Protein AF-A0AAW3K4D6-F1 (afdb_monomer_lite)

pLDDT: mean 77.06, std 18.1, range [35.03, 98.69]

Sequence (176 aa):
MNKVYKLVWNTAIGSWVVVSEIVKGNKKSKINKIVKGSMFLLFIVNSNAILAQDINESLNVNGSLTATGDVVANGVSLTIVNTDLNQTKNDLNTLDDQVNNTSTGLVTKVSQVDFDSLNNQVNDSSTGLATKVSQSDFNSLNSQVNDVNTGLTSKASATDLNSLKNQTWNIQSNGG

Foldseek 3Di:
DDWDWDWDQDPVVRDIDIDTDPPPDPDDDDDDDDPPPPPPDPDPPDDPPPDDDDDPDDDDDPDDDDDPDWDADPNDTPVVVVVVVVVVVVVVVVVCCQQPVPPRHPCVVPPPVVVVVVCCCDPVPCRHPCNVDDPVNVVVVVCQQPVPCRHPCNVVDPVVVVVVVVVVVVCVVPVD

Radius of gyration: 62.01 Å; chains: 1; bounding box: 95×52×178 Å

Structure (mmCIF, N/CA/C/O backbone):
data_AF-A0AAW3K4D6-F1
#
_entry.id   AF-A0AAW3K4D6-F1
#
loop_
_atom_site.group_PDB
_atom_site.id
_atom_site.type_symbol
_atom_site.label_atom_id
_atom_site.label_alt_id
_atom_site.label_comp_id
_atom_site.label_asym_id
_atom_site.label_entity_id
_atom_site.label_seq_id
_atom_site.pdbx_PDB_ins_code
_atom_site.Cartn_x
_atom_site.Cartn_y
_atom_site.Cartn_z
_atom_site.occupancy
_atom_site.B_iso_or_equiv
_atom_site.auth_seq_id
_atom_site.auth_comp_id
_atom_site.auth_asym_id
_atom_site.auth_atom_id
_atom_site.pdbx_PDB_model_num
ATOM 1 N N . MET A 1 1 ? 62.554 -10.230 -81.269 1.00 50.94 1 MET A N 1
ATOM 2 C CA . MET A 1 1 ? 61.573 -9.258 -81.808 1.00 50.94 1 MET A CA 1
ATOM 3 C C . MET A 1 1 ? 60.879 -8.603 -80.629 1.00 50.94 1 MET A C 1
ATOM 5 O O . MET A 1 1 ? 60.285 -9.330 -79.842 1.00 50.94 1 MET A O 1
ATOM 9 N N . ASN A 1 2 ? 60.967 -7.280 -80.482 1.00 49.59 2 ASN A N 1
ATOM 10 C CA . ASN A 1 2 ? 60.187 -6.566 -79.467 1.00 49.59 2 ASN A CA 1
ATOM 11 C C . ASN A 1 2 ? 58.727 -6.492 -79.920 1.00 49.59 2 ASN A C 1
ATOM 13 O O . ASN A 1 2 ? 58.452 -6.132 -81.065 1.00 49.59 2 ASN A O 1
ATOM 17 N N . LYS A 1 3 ? 57.798 -6.864 -79.036 1.00 63.03 3 LYS A N 1
ATOM 18 C CA . LYS A 1 3 ? 56.364 -6.683 -79.273 1.00 63.03 3 LYS A CA 1
ATOM 19 C C . LYS A 1 3 ? 56.014 -5.238 -78.924 1.00 63.03 3 LYS A C 1
ATOM 21 O O . LYS A 1 3 ? 56.293 -4.805 -77.811 1.00 63.03 3 LYS A O 1
ATOM 26 N N . VAL A 1 4 ? 55.435 -4.510 -79.874 1.00 67.88 4 VAL A N 1
ATOM 27 C CA . VAL A 1 4 ? 54.946 -3.142 -79.664 1.00 67.88 4 VAL A CA 1
ATOM 28 C C . VAL A 1 4 ? 53.434 -3.205 -79.453 1.00 67.88 4 VAL A C 1
ATOM 30 O O . VAL A 1 4 ? 52.717 -3.830 -80.239 1.00 67.88 4 VAL A O 1
ATOM 33 N N . TYR A 1 5 ? 52.958 -2.573 -78.384 1.00 77.06 5 TYR A N 1
ATOM 34 C CA . TYR A 1 5 ? 51.540 -2.480 -78.037 1.00 77.06 5 TYR A CA 1
ATOM 35 C C . TYR A 1 5 ? 51.120 -1.013 -77.976 1.00 77.06 5 TYR A C 1
ATOM 37 O O . TYR A 1 5 ? 51.918 -0.163 -77.582 1.00 77.06 5 TYR A O 1
ATOM 45 N N . LYS A 1 6 ? 49.865 -0.725 -78.332 1.00 77.25 6 LYS A N 1
ATOM 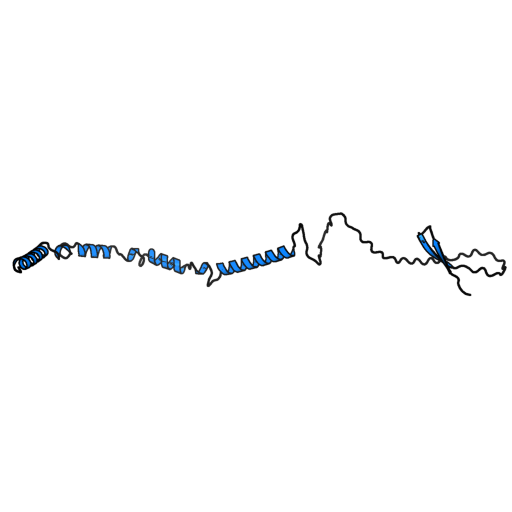46 C CA . LYS A 1 6 ? 49.255 0.604 -78.187 1.00 77.25 6 LYS A CA 1
ATOM 47 C C . LYS A 1 6 ? 47.909 0.528 -77.471 1.00 77.25 6 LYS A C 1
ATOM 49 O O . LYS A 1 6 ? 47.180 -0.450 -77.641 1.00 77.25 6 LYS A O 1
ATOM 54 N N . LEU A 1 7 ? 47.586 1.568 -76.702 1.00 78.31 7 LEU A N 1
ATOM 55 C CA . LEU A 1 7 ? 46.253 1.797 -76.138 1.00 78.31 7 LEU A CA 1
ATOM 56 C C . LEU A 1 7 ? 45.413 2.600 -77.134 1.00 78.31 7 LEU A C 1
ATOM 58 O O . LEU A 1 7 ? 45.862 3.628 -77.636 1.00 78.31 7 LEU A O 1
ATOM 62 N N . VAL A 1 8 ? 44.191 2.149 -77.401 1.00 80.94 8 VAL A N 1
ATOM 63 C CA . VAL A 1 8 ? 43.228 2.841 -78.266 1.00 80.94 8 VAL A CA 1
ATOM 64 C C . VAL A 1 8 ? 41.906 2.980 -77.517 1.00 80.94 8 VAL A C 1
ATOM 66 O O . VAL A 1 8 ? 41.421 2.007 -76.943 1.00 80.94 8 VAL A O 1
ATOM 69 N N . TRP A 1 9 ? 41.317 4.176 -77.519 1.00 83.19 9 TRP A N 1
ATOM 70 C CA . TRP A 1 9 ? 39.961 4.391 -77.011 1.00 83.19 9 TRP A CA 1
ATOM 71 C C . TRP A 1 9 ? 38.941 3.829 -78.005 1.00 83.19 9 TRP A C 1
ATOM 73 O O . TRP A 1 9 ? 38.939 4.227 -79.172 1.00 83.19 9 TRP A O 1
ATOM 83 N N . ASN A 1 10 ? 38.080 2.910 -77.564 1.00 75.94 10 ASN A N 1
ATOM 84 C CA . ASN A 1 10 ? 36.997 2.376 -78.383 1.00 75.94 10 ASN A CA 1
ATOM 85 C C . ASN A 1 10 ? 35.670 3.035 -77.989 1.00 75.94 10 ASN A C 1
ATOM 87 O O . ASN A 1 10 ? 35.113 2.756 -76.928 1.00 75.94 10 ASN A O 1
ATOM 91 N N . THR A 1 11 ? 35.150 3.879 -78.878 1.00 73.50 11 THR A N 1
ATOM 92 C CA . THR A 1 11 ? 33.899 4.621 -78.678 1.00 73.50 11 THR A CA 1
ATOM 93 C C . THR A 1 11 ? 32.653 3.738 -78.648 1.00 73.50 11 THR A C 1
ATOM 95 O O . THR A 1 11 ? 31.684 4.119 -78.004 1.00 73.50 11 THR A O 1
ATOM 98 N N . ALA A 1 12 ? 32.663 2.558 -79.277 1.00 63.22 12 ALA A N 1
ATOM 99 C CA . ALA A 1 12 ? 31.505 1.660 -79.304 1.00 63.22 12 ALA A CA 1
ATOM 100 C C . ALA A 1 12 ? 31.265 0.945 -77.962 1.00 63.22 12 ALA A C 1
ATOM 102 O O . ALA A 1 12 ? 30.136 0.577 -77.660 1.00 63.22 12 ALA A O 1
ATOM 103 N N . ILE A 1 13 ? 32.320 0.756 -77.162 1.00 73.06 13 ILE A N 1
ATOM 104 C CA . ILE A 1 13 ? 32.258 0.102 -75.840 1.00 73.06 13 ILE A CA 1
ATOM 105 C C . ILE A 1 13 ? 32.660 1.036 -74.687 1.00 73.06 13 ILE A C 1
ATOM 107 O O . ILE A 1 13 ? 32.737 0.600 -73.542 1.00 73.06 13 ILE A O 1
ATOM 111 N N . GLY A 1 14 ? 32.974 2.302 -74.981 1.00 75.38 14 GLY A N 1
ATOM 112 C CA . GLY A 1 14 ? 33.366 3.308 -73.989 1.00 75.38 14 GLY A CA 1
ATOM 113 C C . GLY A 1 14 ? 34.569 2.910 -73.127 1.00 75.38 14 GLY A C 1
ATOM 114 O O . GLY A 1 14 ? 34.569 3.185 -71.933 1.00 75.38 14 GLY A O 1
ATOM 115 N N . SER A 1 15 ? 35.559 2.207 -73.691 1.00 72.88 15 SER A N 1
ATOM 116 C CA . SER A 1 15 ? 36.680 1.630 -72.926 1.00 72.88 15 SER A CA 1
ATOM 117 C C . SER A 1 15 ? 38.019 1.688 -73.679 1.00 72.88 15 SER A C 1
ATOM 119 O O . SER A 1 15 ? 38.054 1.675 -74.913 1.00 72.88 15 SER A O 1
ATOM 121 N N . TRP A 1 16 ? 39.139 1.710 -72.939 1.00 74.75 16 TRP A N 1
ATOM 122 C CA . TRP A 1 16 ? 40.502 1.601 -73.487 1.00 74.75 16 TRP A CA 1
ATOM 123 C C . TRP A 1 16 ? 40.852 0.146 -73.828 1.00 74.75 16 TRP A C 1
ATOM 125 O O . TRP A 1 16 ? 40.737 -0.737 -72.983 1.00 74.75 16 TRP A O 1
ATOM 135 N N . VAL A 1 17 ? 41.329 -0.103 -75.051 1.00 72.50 17 VAL A N 1
ATOM 136 C CA . VAL A 1 17 ? 41.695 -1.440 -75.546 1.00 72.50 17 VAL A CA 1
ATOM 137 C C . VAL A 1 17 ? 43.170 -1.478 -75.940 1.00 72.50 17 VAL A C 1
ATOM 139 O O . VAL A 1 17 ? 43.658 -0.593 -76.647 1.00 72.50 17 VAL A O 1
ATOM 142 N N . VAL A 1 18 ? 43.885 -2.523 -75.510 1.00 77.81 18 VAL A N 1
ATOM 143 C CA . VAL A 1 18 ? 45.274 -2.775 -75.920 1.00 77.81 18 VAL A CA 1
ATOM 144 C C . VAL A 1 18 ? 45.282 -3.557 -77.228 1.00 77.81 18 VAL A C 1
ATOM 146 O O . VAL A 1 18 ? 44.724 -4.649 -77.311 1.00 77.81 18 VAL A O 1
ATOM 149 N N . VAL A 1 19 ? 45.948 -3.020 -78.247 1.00 71.56 19 VAL A N 1
ATOM 150 C CA . VAL A 1 19 ? 46.083 -3.664 -79.558 1.00 71.56 19 VAL A CA 1
ATOM 151 C C . VAL A 1 19 ? 47.564 -3.889 -79.856 1.00 71.56 19 VAL A C 1
ATOM 153 O O . VAL A 1 19 ? 48.384 -2.982 -79.703 1.00 71.56 19 VAL A O 1
ATOM 156 N N . SER A 1 20 ? 47.926 -5.101 -80.282 1.00 64.88 20 SER A N 1
ATOM 157 C CA . SER A 1 20 ? 49.279 -5.391 -80.768 1.00 64.88 20 SER A CA 1
ATOM 158 C C . SER A 1 20 ? 49.444 -4.895 -82.201 1.00 64.88 20 SER A C 1
ATOM 160 O O . SER A 1 20 ? 48.661 -5.273 -83.077 1.00 64.88 20 SER A O 1
ATOM 162 N N . GLU A 1 21 ? 50.479 -4.103 -82.466 1.00 60.28 21 GLU A N 1
ATOM 163 C CA . GLU A 1 21 ? 50.821 -3.713 -83.830 1.00 60.28 21 GLU A CA 1
ATOM 164 C C . GLU A 1 21 ? 51.716 -4.790 -84.454 1.00 60.28 21 GLU A C 1
ATOM 166 O O . GLU A 1 21 ? 52.804 -5.087 -83.956 1.00 60.28 21 GLU A O 1
ATOM 171 N N . ILE A 1 22 ? 51.258 -5.410 -85.546 1.00 57.59 22 ILE A N 1
ATOM 172 C CA . ILE A 1 22 ? 52.134 -6.253 -86.363 1.00 57.59 22 ILE A CA 1
ATOM 173 C C . ILE A 1 22 ? 53.121 -5.308 -87.047 1.00 57.59 22 ILE A C 1
ATOM 175 O O . ILE A 1 22 ? 52.777 -4.632 -88.016 1.00 57.59 22 ILE A O 1
ATOM 179 N N . VAL A 1 23 ? 54.351 -5.257 -86.534 1.00 52.44 23 VAL A N 1
ATOM 180 C CA . VAL A 1 23 ? 55.449 -4.519 -87.162 1.00 52.44 23 VAL A CA 1
ATOM 181 C C . VAL A 1 23 ? 55.632 -5.061 -88.581 1.00 52.44 23 VAL A C 1
ATOM 183 O O . VAL A 1 23 ? 56.002 -6.220 -88.783 1.00 52.44 23 VAL A O 1
ATOM 186 N N . LYS A 1 24 ? 55.330 -4.217 -89.571 1.00 47.56 24 LYS A N 1
ATOM 187 C CA . LYS A 1 24 ? 55.448 -4.490 -91.007 1.00 47.56 24 LYS A CA 1
ATOM 188 C C . LYS A 1 24 ? 56.934 -4.650 -91.354 1.00 47.56 24 LYS A C 1
ATOM 190 O O . LYS A 1 24 ? 57.614 -3.701 -91.725 1.00 47.56 24 LYS A O 1
ATOM 195 N N . GLY A 1 25 ? 57.470 -5.855 -91.183 1.00 46.97 25 GLY A N 1
ATOM 196 C CA . GLY A 1 25 ? 58.802 -6.197 -91.670 1.00 46.97 25 GLY A CA 1
ATOM 197 C C . GLY A 1 25 ? 58.806 -6.158 -93.197 1.00 46.97 25 GLY A C 1
ATOM 198 O O . GLY A 1 25 ? 58.067 -6.907 -93.833 1.00 46.97 25 GLY A O 1
ATOM 199 N N . ASN A 1 26 ? 59.626 -5.289 -93.790 1.00 45.12 26 ASN A N 1
ATOM 200 C CA . ASN A 1 26 ? 59.861 -5.224 -95.232 1.00 45.12 26 ASN A CA 1
ATOM 201 C C . ASN A 1 26 ? 60.484 -6.535 -95.744 1.00 45.12 26 ASN A C 1
ATOM 203 O O . ASN A 1 26 ? 61.696 -6.634 -95.914 1.00 45.12 26 ASN A O 1
ATOM 207 N N . LYS A 1 27 ? 59.661 -7.547 -96.022 1.00 42.41 27 LYS A N 1
ATOM 208 C CA . LYS A 1 27 ? 59.996 -8.655 -96.921 1.00 42.41 27 LYS A CA 1
ATOM 209 C C . LYS A 1 27 ? 58.773 -8.969 -97.774 1.00 42.41 27 LYS A C 1
ATOM 211 O O . LYS A 1 27 ? 57.768 -9.469 -97.278 1.00 42.41 27 LYS A O 1
ATOM 216 N N . LYS A 1 28 ? 58.863 -8.659 -99.071 1.00 42.88 28 LYS A N 1
ATOM 217 C CA . LYS A 1 28 ? 57.899 -9.115 -100.079 1.00 42.88 28 LYS A CA 1
ATOM 218 C C . LYS A 1 28 ? 57.881 -10.647 -100.053 1.00 42.88 28 LYS A C 1
ATOM 220 O O . LYS A 1 28 ? 58.846 -11.266 -100.485 1.00 42.88 28 LYS A O 1
ATOM 225 N N . SER A 1 29 ? 56.799 -11.252 -99.573 1.00 42.78 29 SER A N 1
ATOM 226 C CA . SER A 1 29 ? 56.538 -12.679 -99.760 1.00 42.78 29 SER A CA 1
ATOM 227 C C . SER A 1 29 ? 55.118 -12.857 -100.286 1.00 42.78 29 SER A C 1
ATOM 229 O O . SER A 1 29 ? 54.145 -12.454 -99.651 1.00 42.78 29 SER A O 1
ATOM 231 N N . LYS A 1 30 ? 55.025 -13.389 -101.506 1.00 47.16 30 LYS A N 1
ATOM 232 C CA . LYS A 1 30 ? 53.786 -13.664 -102.234 1.00 47.16 30 LYS A CA 1
ATOM 233 C C . LYS A 1 30 ? 53.148 -14.952 -101.706 1.00 47.16 30 LYS A C 1
ATOM 235 O O . LYS A 1 30 ? 53.447 -15.978 -102.290 1.00 47.16 30 LYS A O 1
ATOM 240 N N . ILE A 1 31 ? 52.263 -14.937 -100.704 1.00 41.31 31 ILE A N 1
ATOM 241 C CA . ILE A 1 31 ? 51.233 -15.993 -100.544 1.00 41.31 31 ILE A CA 1
ATOM 242 C C . ILE A 1 31 ? 50.011 -15.426 -99.796 1.00 41.31 31 ILE A C 1
ATOM 244 O O . ILE A 1 31 ? 50.121 -14.959 -98.665 1.00 41.31 31 ILE A O 1
ATOM 248 N N . ASN A 1 32 ? 48.839 -15.506 -100.433 1.00 46.69 32 ASN A N 1
ATOM 249 C CA . ASN A 1 32 ? 47.522 -15.289 -99.833 1.00 46.69 32 ASN A CA 1
ATOM 250 C C . ASN A 1 32 ? 47.292 -16.231 -98.643 1.00 46.69 32 ASN A C 1
ATOM 252 O O . ASN A 1 32 ? 47.316 -17.447 -98.822 1.00 46.69 32 ASN A O 1
ATOM 256 N N . LYS A 1 33 ? 46.951 -15.694 -97.469 1.00 37.22 33 LYS A N 1
ATOM 257 C CA . LYS A 1 33 ? 46.109 -16.390 -96.486 1.00 37.22 33 LYS A CA 1
ATOM 258 C C . LYS A 1 33 ? 45.476 -15.369 -95.551 1.00 37.22 33 LYS A C 1
ATOM 260 O O . LYS A 1 33 ? 46.172 -14.619 -94.875 1.00 37.22 33 LYS A O 1
ATOM 265 N N . ILE A 1 34 ? 44.146 -15.354 -95.550 1.00 43.50 34 ILE A N 1
ATOM 266 C CA . ILE A 1 34 ? 43.294 -14.690 -94.565 1.00 43.50 34 ILE A CA 1
ATOM 267 C C . ILE A 1 34 ? 43.809 -15.089 -93.182 1.00 43.5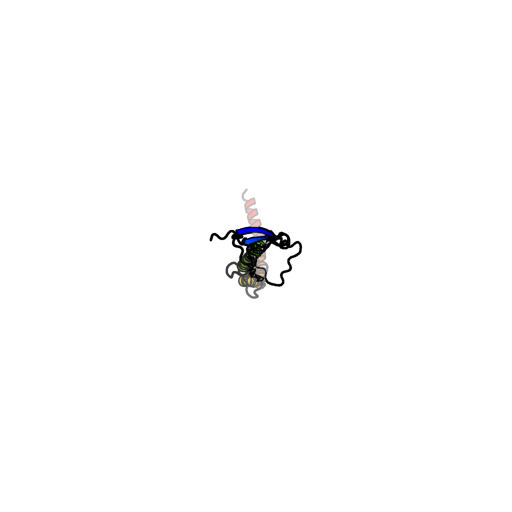0 34 ILE A C 1
ATOM 269 O O . ILE A 1 34 ? 43.618 -16.224 -92.741 1.00 43.50 34 ILE A O 1
ATOM 273 N N . VAL A 1 35 ? 44.507 -14.176 -92.509 1.00 38.88 35 VAL A N 1
ATOM 274 C CA . VAL A 1 35 ? 44.851 -14.351 -91.102 1.00 38.88 35 VAL A CA 1
ATOM 275 C C . VAL A 1 35 ? 43.564 -14.069 -90.345 1.00 38.88 35 VAL A C 1
ATOM 277 O O . VAL A 1 35 ? 43.240 -12.924 -90.038 1.00 38.88 35 VAL A O 1
ATOM 280 N N . LYS A 1 36 ? 42.808 -15.141 -90.082 1.00 40.22 36 LYS A N 1
ATOM 281 C CA . LYS A 1 36 ? 41.903 -15.223 -88.936 1.00 40.22 36 LYS A CA 1
ATOM 282 C C . LYS A 1 36 ? 42.763 -14.990 -87.691 1.00 40.22 36 LYS A C 1
ATOM 284 O O . LYS A 1 36 ? 43.253 -15.932 -87.078 1.00 40.22 36 LYS A O 1
ATOM 289 N N . GLY A 1 37 ? 43.047 -13.727 -87.392 1.00 36.78 37 GLY A N 1
ATOM 290 C CA . GLY A 1 37 ? 43.658 -13.337 -86.138 1.00 36.78 37 GLY A CA 1
ATOM 291 C C . GLY A 1 37 ? 42.610 -13.569 -85.070 1.00 36.78 37 GLY A C 1
ATOM 292 O O . GLY A 1 37 ? 41.655 -12.801 -84.993 1.00 36.78 37 GLY A O 1
ATOM 293 N N . SER A 1 38 ? 42.749 -14.657 -84.310 1.00 37.41 38 SER A N 1
ATOM 294 C CA . SER A 1 38 ? 42.008 -14.856 -83.067 1.00 37.41 38 SER A CA 1
ATOM 295 C C . SER A 1 38 ? 42.147 -13.592 -82.228 1.00 37.41 38 SER A C 1
ATOM 297 O O . SER A 1 38 ? 43.205 -13.323 -81.661 1.00 37.41 38 SER A O 1
ATOM 299 N N . MET A 1 39 ? 41.086 -12.791 -82.195 1.00 36.19 39 MET A N 1
ATOM 300 C CA . MET A 1 39 ? 40.958 -11.656 -81.300 1.00 36.19 39 MET A CA 1
ATOM 301 C C . MET A 1 39 ? 40.706 -12.251 -79.917 1.00 36.19 39 MET A C 1
ATOM 303 O O . MET A 1 39 ? 39.576 -12.564 -79.558 1.00 36.19 39 MET A O 1
ATOM 307 N N . PHE A 1 40 ? 41.779 -12.513 -79.172 1.00 35.03 40 PHE A N 1
ATOM 308 C CA . PHE A 1 40 ? 41.665 -12.917 -77.777 1.00 35.03 40 PHE A CA 1
ATOM 309 C C . PHE A 1 40 ? 41.305 -11.660 -76.974 1.00 35.03 40 PHE A C 1
ATOM 311 O O . PHE A 1 40 ? 42.176 -10.928 -76.509 1.00 35.03 40 PHE A O 1
ATOM 318 N N . LEU A 1 41 ? 40.006 -11.350 -76.915 1.00 36.16 41 LEU A N 1
ATOM 319 C CA . LEU A 1 41 ? 39.447 -10.331 -76.030 1.00 36.16 41 LEU A CA 1
ATOM 320 C C . LEU A 1 41 ? 39.576 -10.834 -74.592 1.00 36.16 41 LEU A C 1
ATOM 322 O O . LEU A 1 41 ? 38.808 -11.683 -74.146 1.00 36.16 41 LEU A O 1
ATOM 326 N N . LEU A 1 42 ? 40.565 -10.315 -73.870 1.00 36.06 42 LEU A N 1
ATOM 327 C CA . LEU A 1 42 ? 40.633 -10.473 -72.425 1.00 36.06 42 LEU A CA 1
ATOM 328 C C . LEU A 1 42 ? 39.730 -9.402 -71.796 1.00 36.06 42 LEU A C 1
ATOM 330 O O . LEU A 1 42 ? 40.132 -8.250 -71.650 1.00 36.06 42 LEU A O 1
ATOM 334 N N . PHE A 1 43 ? 38.491 -9.768 -71.469 1.00 40.00 43 PHE A N 1
ATOM 335 C CA . PHE A 1 43 ? 37.605 -8.919 -70.675 1.00 40.00 43 PHE A CA 1
ATOM 336 C C . PHE A 1 43 ? 38.099 -8.907 -69.223 1.00 40.00 43 PHE A C 1
ATOM 338 O O . PHE A 1 43 ? 37.966 -9.904 -68.517 1.00 40.00 43 PHE A O 1
ATOM 345 N N . ILE A 1 44 ? 38.658 -7.788 -68.758 1.00 44.50 44 ILE A N 1
ATOM 346 C CA . ILE A 1 44 ? 38.826 -7.541 -67.321 1.00 44.50 44 ILE A CA 1
ATOM 347 C C . ILE A 1 44 ? 37.560 -6.823 -66.849 1.00 44.50 44 ILE A C 1
ATOM 349 O O . ILE A 1 44 ? 37.492 -5.598 -66.839 1.00 44.50 44 ILE A O 1
ATOM 353 N N . VAL A 1 45 ? 36.535 -7.589 -66.479 1.00 47.66 45 VAL A N 1
ATOM 354 C CA . VAL A 1 45 ? 35.421 -7.078 -65.669 1.00 47.66 45 VAL A CA 1
ATOM 355 C C . VAL A 1 45 ? 35.874 -7.050 -64.213 1.00 47.66 45 VAL A C 1
ATOM 357 O O . VAL A 1 45 ? 35.729 -8.023 -63.488 1.00 47.66 45 VAL A O 1
ATOM 360 N N . ASN A 1 46 ? 36.476 -5.943 -63.786 1.00 48.97 46 ASN A N 1
ATOM 361 C CA . ASN A 1 46 ? 36.653 -5.648 -62.365 1.00 48.97 46 ASN A CA 1
ATOM 362 C C . ASN A 1 46 ? 36.324 -4.181 -62.121 1.00 48.97 46 ASN A C 1
ATOM 364 O O . ASN A 1 46 ? 37.180 -3.301 -62.142 1.00 48.97 46 ASN A O 1
ATOM 368 N N . SER A 1 47 ? 35.047 -3.915 -61.894 1.00 52.28 47 SER A N 1
ATOM 369 C CA . SER A 1 47 ? 34.600 -2.693 -61.238 1.00 52.28 47 SER A CA 1
ATOM 370 C C . SER A 1 47 ? 33.441 -3.081 -60.333 1.00 52.28 47 SER A C 1
ATOM 372 O O . SER A 1 47 ? 32.279 -2.908 -60.680 1.00 52.28 47 SER A O 1
ATOM 374 N N . ASN A 1 48 ? 33.774 -3.654 -59.175 1.00 53.12 48 ASN A N 1
ATOM 375 C CA . ASN A 1 48 ? 32.852 -3.760 -58.047 1.00 53.12 48 ASN A CA 1
ATOM 376 C C . ASN A 1 48 ? 32.630 -2.343 -57.491 1.00 53.12 48 ASN A C 1
ATOM 378 O O . ASN A 1 48 ? 33.148 -1.990 -56.436 1.00 53.12 48 ASN A O 1
ATOM 382 N N . ALA A 1 49 ? 31.944 -1.488 -58.248 1.00 55.97 49 ALA A N 1
ATOM 383 C CA . ALA A 1 49 ? 31.457 -0.223 -57.729 1.00 55.97 49 ALA A CA 1
ATOM 384 C C . ALA A 1 49 ? 30.248 -0.544 -56.847 1.00 55.97 49 ALA A C 1
ATOM 386 O O . ALA A 1 49 ? 29.183 -0.902 -57.346 1.00 55.97 49 ALA A O 1
ATOM 387 N N . ILE A 1 50 ? 30.428 -0.464 -55.529 1.00 58.06 50 ILE A N 1
ATOM 388 C CA . ILE A 1 50 ? 29.312 -0.479 -54.584 1.00 58.06 50 ILE A CA 1
ATOM 389 C C . ILE A 1 50 ? 28.635 0.886 -54.717 1.00 58.06 50 ILE A C 1
ATOM 391 O O . ILE A 1 50 ? 29.126 1.887 -54.200 1.00 58.06 50 ILE A O 1
ATOM 395 N N . LEU A 1 51 ? 27.545 0.939 -55.476 1.00 58.22 51 LEU A N 1
ATOM 396 C CA . LEU A 1 51 ? 26.682 2.110 -55.553 1.00 58.22 51 LEU A CA 1
ATOM 397 C C . LEU A 1 51 ? 25.704 2.027 -54.378 1.00 58.22 51 LEU A C 1
ATOM 399 O O . LEU A 1 51 ? 24.875 1.120 -54.333 1.00 58.22 51 LEU A O 1
ATOM 403 N N . ALA A 1 52 ? 25.822 2.937 -53.412 1.00 58.34 52 ALA A N 1
ATOM 404 C CA . ALA A 1 52 ? 24.801 3.091 -52.383 1.00 58.34 52 ALA A CA 1
ATOM 405 C C . ALA A 1 52 ? 23.521 3.611 -53.054 1.00 58.34 52 ALA A C 1
ATOM 407 O O . ALA A 1 52 ? 23.537 4.665 -53.691 1.00 58.34 52 ALA A O 1
ATOM 408 N N . GLN A 1 53 ? 22.436 2.846 -52.958 1.00 71.06 53 GLN A N 1
ATOM 409 C CA . GLN A 1 53 ? 21.121 3.266 -53.422 1.00 71.06 53 GLN A CA 1
ATOM 410 C C . GLN A 1 53 ? 20.414 3.967 -52.262 1.00 71.06 53 GLN A C 1
ATOM 412 O O . GLN A 1 53 ? 20.264 3.380 -51.192 1.00 71.06 53 GLN A O 1
ATOM 417 N N . ASP A 1 54 ? 20.024 5.221 -52.466 1.00 70.94 54 ASP A N 1
ATOM 418 C CA . ASP A 1 54 ? 19.248 5.972 -51.483 1.00 70.94 54 ASP A CA 1
ATOM 419 C C . ASP A 1 54 ? 17.789 5.486 -51.506 1.00 70.94 54 ASP A C 1
ATOM 421 O O . ASP A 1 54 ? 17.204 5.334 -52.584 1.00 70.94 54 ASP A O 1
ATOM 425 N N . ILE A 1 55 ? 17.209 5.197 -50.338 1.00 79.31 55 ILE A N 1
ATOM 426 C CA . ILE A 1 55 ? 15.817 4.739 -50.219 1.00 79.31 55 ILE A CA 1
ATOM 427 C C . ILE A 1 55 ? 14.971 5.951 -49.830 1.00 79.31 55 ILE A C 1
ATOM 429 O O . ILE A 1 55 ? 14.905 6.328 -48.666 1.00 79.31 55 ILE A O 1
ATOM 433 N N . ASN A 1 56 ? 14.298 6.550 -50.813 1.00 76.62 56 ASN A N 1
ATOM 434 C CA . ASN A 1 56 ? 13.426 7.716 -50.615 1.00 76.62 56 ASN A CA 1
ATOM 435 C C . ASN A 1 56 ? 11.979 7.340 -50.205 1.00 76.62 56 ASN A C 1
ATOM 437 O O . ASN A 1 56 ? 11.058 8.141 -50.344 1.00 76.62 56 ASN A O 1
ATOM 441 N N . GLU A 1 57 ? 11.761 6.109 -49.736 1.00 84.50 57 GLU A N 1
ATOM 442 C CA . GLU A 1 57 ? 10.456 5.562 -49.344 1.00 84.50 57 GLU A CA 1
ATOM 443 C C . GLU A 1 57 ? 10.535 4.869 -47.975 1.00 84.50 57 GLU A C 1
ATOM 445 O O . GLU A 1 57 ? 11.614 4.642 -47.425 1.00 84.50 57 GLU A O 1
ATOM 450 N N . SER A 1 58 ? 9.382 4.521 -47.401 1.00 83.12 58 SER A N 1
ATOM 451 C CA . SER A 1 58 ? 9.340 3.743 -46.163 1.00 83.12 58 SER A CA 1
ATOM 452 C C . SER A 1 58 ? 9.970 2.364 -46.364 1.00 83.12 58 SER A C 1
ATOM 454 O O . SER A 1 58 ? 9.550 1.592 -47.225 1.00 83.12 58 SER A O 1
ATOM 456 N N . LEU A 1 59 ? 10.937 2.018 -45.515 1.00 83.56 59 LEU A N 1
ATOM 457 C CA . LEU A 1 59 ? 11.480 0.668 -45.469 1.00 83.56 59 LEU A CA 1
ATOM 458 C C . LEU A 1 59 ? 10.453 -0.273 -44.824 1.00 83.56 59 LEU A C 1
ATOM 460 O O . LEU A 1 59 ? 10.228 -0.225 -43.616 1.00 83.56 59 LEU A O 1
ATOM 464 N N . ASN A 1 60 ? 9.841 -1.144 -45.622 1.00 86.25 60 ASN A N 1
ATOM 465 C CA . ASN A 1 60 ? 8.986 -2.216 -45.120 1.00 86.25 60 ASN A CA 1
ATOM 466 C C . ASN A 1 60 ? 9.806 -3.505 -44.959 1.00 86.25 60 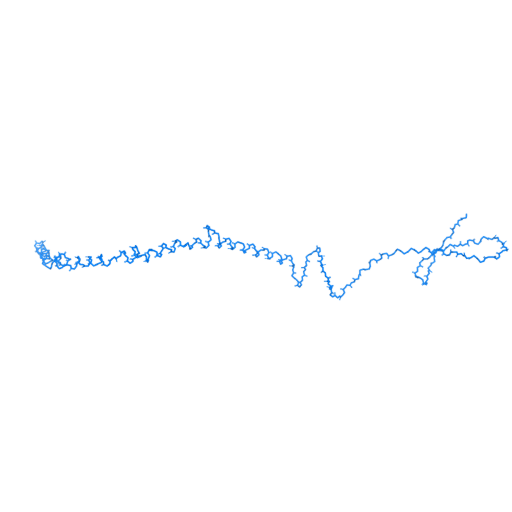ASN A C 1
ATOM 468 O O . ASN A 1 60 ? 10.203 -4.119 -45.950 1.00 86.25 60 ASN A O 1
ATOM 472 N N . VAL A 1 61 ? 10.067 -3.919 -43.718 1.00 88.12 61 VAL A N 1
ATOM 473 C CA . VAL A 1 61 ? 10.812 -5.150 -43.415 1.00 88.12 61 VAL A CA 1
ATOM 474 C C . VAL A 1 61 ? 9.824 -6.263 -43.073 1.00 88.12 61 VAL A C 1
ATOM 476 O O . VAL A 1 61 ? 9.247 -6.276 -41.990 1.00 88.12 61 VAL A O 1
ATOM 479 N N . ASN A 1 62 ? 9.655 -7.236 -43.974 1.00 86.50 62 ASN A N 1
ATOM 480 C CA . ASN A 1 62 ? 8.878 -8.447 -43.694 1.00 86.50 62 ASN A CA 1
ATOM 481 C C . ASN A 1 62 ? 9.781 -9.498 -43.019 1.00 86.50 62 ASN A C 1
ATOM 483 O O . ASN A 1 62 ? 10.218 -10.460 -43.650 1.00 86.50 62 ASN A O 1
ATOM 487 N N . GLY A 1 63 ? 10.145 -9.251 -41.758 1.00 90.19 63 GLY A N 1
ATOM 488 C CA . GLY A 1 63 ? 11.074 -10.086 -40.996 1.00 90.19 63 GLY A CA 1
ATOM 489 C C . GLY A 1 63 ? 11.644 -9.387 -39.760 1.00 90.19 63 GLY A C 1
ATOM 490 O O . GLY A 1 63 ? 11.136 -8.359 -39.323 1.00 90.19 63 GLY A O 1
ATOM 491 N N . SER A 1 64 ? 12.708 -9.958 -39.192 1.00 90.19 64 SER A N 1
ATOM 492 C CA . SER A 1 64 ? 13.432 -9.345 -38.072 1.00 90.19 64 SER A CA 1
ATOM 493 C C . SER A 1 64 ? 14.397 -8.268 -38.572 1.00 90.19 64 SER A C 1
ATOM 495 O O . SER A 1 64 ? 15.133 -8.494 -39.535 1.00 90.19 64 SER A O 1
ATOM 497 N N . LEU A 1 65 ? 14.421 -7.122 -37.894 1.00 87.62 65 LEU A N 1
ATOM 498 C CA . LEU A 1 65 ? 15.417 -6.072 -38.078 1.00 87.62 65 LEU A CA 1
ATOM 499 C C . LEU A 1 65 ? 16.397 -6.112 -36.902 1.00 87.62 65 LEU A C 1
ATOM 501 O O . LEU A 1 65 ? 16.010 -5.882 -35.759 1.00 87.62 65 LEU A O 1
ATOM 505 N N . THR A 1 66 ? 17.673 -6.354 -37.186 1.00 90.00 66 THR A N 1
ATOM 506 C CA . THR A 1 66 ? 18.738 -6.226 -36.186 1.00 90.00 66 THR A CA 1
ATOM 507 C C . THR A 1 66 ? 19.337 -4.828 -36.278 1.00 90.00 66 THR A C 1
ATOM 509 O O . THR A 1 66 ? 20.028 -4.515 -37.246 1.00 90.00 66 THR A O 1
ATOM 512 N N . ALA A 1 67 ? 19.088 -3.988 -35.275 1.00 89.12 67 ALA A N 1
ATOM 513 C CA . ALA A 1 67 ? 19.740 -2.691 -35.136 1.00 89.12 67 ALA A CA 1
ATOM 514 C C . ALA A 1 67 ? 20.989 -2.820 -34.249 1.00 89.12 67 ALA A C 1
ATOM 516 O O . ALA A 1 67 ? 20.948 -3.442 -33.191 1.00 89.12 67 ALA A O 1
ATOM 517 N N . THR A 1 68 ? 22.107 -2.226 -34.670 1.00 89.50 68 THR A N 1
ATOM 518 C CA . THR A 1 68 ? 23.353 -2.161 -33.879 1.00 89.50 68 THR A CA 1
ATOM 519 C C . THR A 1 68 ? 23.418 -0.936 -32.962 1.00 89.50 68 THR A C 1
ATOM 521 O O . THR A 1 68 ? 24.409 -0.743 -32.265 1.00 89.50 68 THR A O 1
ATOM 524 N N . GLY A 1 69 ? 22.383 -0.096 -32.983 1.00 91.44 69 GLY A N 1
ATOM 525 C CA . GLY A 1 69 ? 22.232 1.092 -32.151 1.00 91.44 69 GLY A CA 1
ATOM 526 C C . GLY A 1 69 ? 20.813 1.197 -31.604 1.00 91.44 69 GLY A C 1
ATOM 527 O O . GLY A 1 69 ? 19.988 0.307 -31.816 1.00 91.44 69 GLY A O 1
ATOM 528 N N . ASP A 1 70 ? 20.539 2.287 -30.896 1.00 93.88 70 ASP A N 1
ATOM 529 C CA . ASP A 1 70 ? 19.211 2.531 -30.345 1.00 93.88 70 ASP A CA 1
ATOM 530 C C . ASP A 1 70 ? 18.173 2.733 -31.454 1.00 93.88 70 ASP A C 1
ATOM 532 O O . ASP A 1 70 ? 18.437 3.361 -32.483 1.00 93.88 70 ASP A O 1
ATOM 536 N N . VAL A 1 71 ? 16.978 2.196 -31.229 1.00 92.75 71 VAL A N 1
ATOM 537 C CA . VAL A 1 71 ? 15.847 2.375 -32.136 1.00 92.75 71 VAL A CA 1
ATOM 538 C C . VAL A 1 71 ? 15.021 3.534 -31.605 1.00 92.75 71 VAL A C 1
ATOM 540 O O . VAL A 1 71 ? 14.383 3.420 -30.558 1.00 92.75 71 VAL A O 1
ATOM 543 N N . VAL A 1 72 ? 15.041 4.646 -32.341 1.00 93.62 72 VAL A N 1
ATOM 544 C CA . VAL A 1 72 ? 14.237 5.830 -32.036 1.00 93.62 72 VAL A CA 1
ATOM 545 C C . VAL A 1 72 ? 13.050 5.881 -32.989 1.00 93.62 72 VAL A C 1
ATOM 547 O O . VAL A 1 72 ? 13.219 6.095 -34.188 1.00 93.62 72 VAL A O 1
ATOM 550 N N . ALA A 1 73 ? 11.842 5.705 -32.463 1.00 90.00 73 ALA A N 1
ATOM 551 C CA . ALA A 1 73 ? 10.601 5.810 -33.224 1.00 90.00 73 ALA A CA 1
ATOM 552 C C . ALA A 1 73 ? 9.801 7.010 -32.715 1.00 90.00 73 ALA A C 1
ATOM 554 O O . ALA A 1 73 ? 9.521 7.106 -31.523 1.00 90.00 73 ALA A O 1
ATOM 555 N N . ASN A 1 74 ? 9.452 7.948 -33.602 1.00 90.38 74 ASN A N 1
ATOM 556 C CA . ASN A 1 74 ? 8.742 9.187 -33.243 1.00 90.38 74 ASN A CA 1
ATOM 557 C C . ASN A 1 74 ? 9.402 9.963 -32.083 1.00 90.38 74 ASN A C 1
ATOM 559 O O . ASN A 1 74 ? 8.719 10.527 -31.233 1.00 90.38 74 ASN A O 1
ATOM 563 N N . GLY A 1 75 ? 10.737 9.967 -32.028 1.00 92.12 75 GLY A N 1
ATOM 564 C CA . GLY A 1 75 ? 11.499 10.630 -30.965 1.00 92.12 75 GLY A CA 1
ATOM 565 C C . GLY A 1 75 ? 11.592 9.854 -29.646 1.00 92.12 75 GLY A C 1
ATOM 566 O O . GLY A 1 75 ? 12.195 10.358 -28.705 1.00 92.12 75 GLY A O 1
ATOM 567 N N . VAL A 1 76 ? 11.048 8.635 -29.567 1.00 95.25 76 VAL A N 1
ATOM 568 C CA . VAL A 1 76 ? 11.119 7.780 -28.374 1.00 95.25 76 VAL A CA 1
ATOM 569 C C . VAL A 1 76 ? 12.191 6.712 -28.553 1.00 95.25 76 VAL A C 1
ATOM 571 O O . VAL A 1 76 ? 12.136 5.924 -29.495 1.00 95.25 76 VAL A O 1
ATOM 574 N N . SER A 1 77 ? 13.149 6.684 -27.629 1.00 96.44 77 SER A N 1
ATOM 575 C CA . SER A 1 77 ? 14.210 5.678 -27.537 1.00 96.44 77 SER A CA 1
ATOM 576 C C . SER A 1 77 ? 13.689 4.392 -26.898 1.00 96.44 77 SER A C 1
ATOM 578 O O . SER A 1 77 ? 13.157 4.417 -25.784 1.00 96.44 77 SER A O 1
ATOM 580 N N . LEU A 1 78 ? 13.895 3.250 -27.557 1.00 95.12 78 LEU A N 1
ATOM 581 C CA . LEU A 1 78 ? 13.574 1.945 -26.976 1.00 95.12 78 LEU A CA 1
ATOM 582 C C . LEU A 1 78 ? 14.394 1.667 -25.703 1.00 95.12 78 LEU A C 1
ATOM 584 O O . LEU A 1 78 ? 13.902 1.033 -24.769 1.00 95.12 78 LEU A O 1
ATOM 588 N N . THR A 1 79 ? 15.620 2.189 -25.634 1.00 95.50 79 THR A N 1
ATOM 589 C CA . THR A 1 79 ? 16.473 2.098 -24.441 1.00 95.50 79 THR A CA 1
ATOM 590 C C . THR A 1 79 ? 15.851 2.803 -23.231 1.00 95.50 79 THR A C 1
ATOM 592 O O . THR A 1 79 ? 15.866 2.253 -22.125 1.00 95.50 79 THR A O 1
ATOM 595 N N . ILE A 1 80 ? 15.264 3.989 -23.431 1.00 96.19 80 ILE A N 1
ATOM 596 C CA . ILE A 1 80 ? 14.559 4.725 -22.368 1.00 96.19 80 ILE A CA 1
ATOM 597 C C . ILE A 1 80 ? 13.344 3.927 -21.894 1.00 96.19 80 ILE A C 1
ATOM 599 O O . ILE A 1 80 ? 13.226 3.657 -20.704 1.00 96.19 80 ILE A O 1
ATOM 603 N N . VAL A 1 81 ? 12.510 3.445 -22.823 1.00 96.81 81 VAL A N 1
ATOM 604 C CA . VAL A 1 81 ? 11.329 2.624 -22.492 1.00 96.81 81 VAL A CA 1
ATOM 605 C C . VAL A 1 81 ? 11.713 1.401 -21.657 1.00 96.81 81 VAL A C 1
ATOM 607 O O . VAL A 1 81 ? 11.059 1.087 -20.663 1.00 96.81 81 VAL A O 1
ATOM 610 N N . ASN A 1 82 ? 12.794 0.714 -22.027 1.00 96.56 82 ASN A N 1
ATOM 611 C CA . ASN A 1 82 ? 13.275 -0.442 -21.277 1.00 96.56 82 ASN A CA 1
ATOM 612 C C . ASN A 1 82 ? 13.788 -0.058 -19.877 1.00 96.56 82 ASN A C 1
ATOM 614 O O . ASN A 1 82 ? 13.618 -0.818 -18.925 1.00 96.56 82 ASN A O 1
ATOM 618 N N . THR A 1 83 ? 14.402 1.115 -19.734 1.00 97.56 83 THR A N 1
ATOM 619 C CA . THR A 1 83 ? 14.861 1.633 -18.436 1.00 97.56 83 THR A CA 1
ATOM 620 C C . THR A 1 83 ? 13.674 1.935 -17.522 1.00 97.56 83 THR A C 1
ATOM 622 O O . THR A 1 83 ? 13.631 1.426 -16.402 1.00 97.56 83 THR A O 1
ATOM 625 N N . ASP A 1 84 ? 12.673 2.660 -18.022 1.00 98.06 84 ASP A N 1
ATOM 626 C CA . ASP A 1 84 ? 11.468 3.023 -17.269 1.00 98.06 84 ASP A CA 1
ATOM 627 C C . ASP A 1 84 ? 10.664 1.786 -16.847 1.00 98.06 84 ASP A C 1
ATOM 629 O O . ASP A 1 84 ? 10.181 1.698 -15.714 1.00 98.06 84 ASP A O 1
ATOM 633 N N . LEU A 1 85 ? 10.565 0.782 -17.726 1.00 98.31 85 LEU A N 1
ATOM 634 C CA . LEU A 1 85 ? 9.899 -0.483 -17.415 1.00 98.31 85 LEU A CA 1
ATOM 635 C C . LEU A 1 85 ? 10.623 -1.248 -16.299 1.00 98.31 85 LEU A C 1
ATOM 637 O O . LEU A 1 85 ? 9.980 -1.778 -15.390 1.00 98.31 85 LEU A O 1
ATOM 641 N N . ASN A 1 86 ? 11.956 -1.296 -16.344 1.00 98.38 86 ASN A N 1
ATOM 642 C CA . ASN A 1 86 ? 12.748 -1.937 -15.296 1.00 98.38 86 ASN A CA 1
ATOM 643 C C . ASN A 1 86 ? 12.637 -1.190 -13.963 1.00 98.38 86 ASN A C 1
ATOM 645 O O . ASN A 1 86 ? 12.513 -1.835 -12.922 1.00 98.38 86 ASN A O 1
ATOM 649 N N . GLN A 1 87 ? 12.614 0.145 -13.984 1.00 98.56 87 GLN A N 1
ATOM 650 C CA . GLN A 1 87 ? 12.387 0.937 -12.778 1.00 98.56 87 GLN A CA 1
ATOM 651 C C . GLN A 1 87 ? 10.998 0.665 -12.191 1.00 98.56 87 GLN A C 1
ATOM 653 O O . GLN A 1 87 ? 10.888 0.320 -11.019 1.00 98.56 87 GLN A O 1
ATOM 658 N N . THR A 1 88 ? 9.955 0.693 -13.024 1.00 98.56 88 THR A N 1
ATOM 659 C CA . THR A 1 88 ? 8.574 0.395 -12.610 1.00 98.56 88 THR A CA 1
ATOM 660 C C . THR A 1 88 ? 8.465 -0.993 -11.974 1.00 98.56 88 THR A C 1
ATOM 662 O O . THR A 1 88 ? 7.791 -1.174 -10.961 1.00 98.56 88 THR A O 1
ATOM 665 N N . LYS A 1 89 ? 9.155 -1.992 -12.539 1.00 98.62 89 LYS A N 1
ATOM 666 C CA . LYS A 1 89 ? 9.213 -3.346 -11.976 1.00 98.62 89 LYS A CA 1
ATOM 667 C C . LYS A 1 89 ? 9.869 -3.369 -10.590 1.00 98.62 89 LYS A C 1
ATOM 669 O O . LYS A 1 89 ? 9.386 -4.072 -9.706 1.00 98.62 89 LYS A O 1
ATOM 674 N N . ASN A 1 90 ? 10.948 -2.617 -10.396 1.00 98.62 90 ASN A N 1
ATOM 675 C CA . ASN A 1 90 ? 11.626 -2.525 -9.102 1.00 98.62 90 ASN A CA 1
ATOM 676 C C . ASN A 1 90 ? 10.759 -1.818 -8.051 1.00 98.62 90 ASN A C 1
ATOM 678 O O . ASN A 1 90 ? 10.707 -2.262 -6.902 1.00 98.62 90 ASN A O 1
ATOM 682 N N . ASP A 1 91 ? 10.043 -0.768 -8.450 1.00 98.69 91 ASP A N 1
ATOM 683 C CA . ASP A 1 91 ? 9.124 -0.042 -7.572 1.00 98.69 91 ASP A CA 1
ATOM 684 C C . ASP A 1 91 ? 7.956 -0.941 -7.135 1.00 98.69 91 ASP A C 1
ATOM 686 O O . ASP A 1 91 ? 7.613 -0.979 -5.954 1.00 98.69 91 ASP A O 1
ATOM 690 N N . LEU A 1 92 ? 7.399 -1.734 -8.060 1.00 98.62 92 LEU A N 1
ATOM 691 C CA . LEU A 1 92 ? 6.363 -2.732 -7.762 1.00 98.62 92 LEU A CA 1
ATOM 692 C C . LEU A 1 92 ? 6.845 -3.793 -6.771 1.00 98.62 92 LEU A C 1
ATOM 694 O O . LEU A 1 92 ? 6.126 -4.098 -5.825 1.00 98.62 92 LEU A O 1
ATOM 698 N N . ASN A 1 93 ? 8.058 -4.321 -6.951 1.00 98.25 93 ASN A N 1
ATOM 699 C CA . ASN A 1 93 ? 8.636 -5.279 -6.004 1.00 98.25 93 ASN A CA 1
ATOM 700 C C . ASN A 1 93 ? 8.836 -4.649 -4.619 1.00 98.25 93 ASN A C 1
ATOM 702 O O . ASN A 1 93 ? 8.520 -5.260 -3.606 1.00 98.25 93 ASN A O 1
ATOM 706 N N . THR A 1 94 ? 9.310 -3.401 -4.572 1.00 97.38 94 THR A N 1
ATOM 707 C CA . THR A 1 94 ? 9.491 -2.671 -3.308 1.00 97.38 94 THR A CA 1
ATOM 708 C C . THR A 1 94 ? 8.157 -2.461 -2.592 1.00 97.38 94 THR A C 1
ATOM 710 O O . THR A 1 94 ? 8.080 -2.594 -1.371 1.00 97.38 94 THR A O 1
ATOM 713 N N . LEU A 1 95 ? 7.095 -2.136 -3.336 1.00 97.12 95 LEU A N 1
ATOM 714 C CA . LEU A 1 95 ? 5.755 -1.986 -2.777 1.00 97.12 95 LEU A CA 1
ATOM 715 C C . LEU A 1 95 ? 5.198 -3.322 -2.275 1.00 97.12 95 LEU A C 1
ATOM 717 O O . LEU A 1 95 ? 4.611 -3.357 -1.195 1.00 97.12 95 LEU A O 1
ATOM 721 N N . ASP A 1 96 ? 5.396 -4.406 -3.027 1.00 96.44 96 ASP A N 1
ATOM 722 C CA . ASP A 1 96 ? 5.002 -5.755 -2.613 1.00 96.44 96 ASP A CA 1
ATOM 723 C C . ASP A 1 96 ? 5.666 -6.131 -1.285 1.00 96.44 96 ASP A C 1
ATOM 725 O O . ASP A 1 96 ? 4.970 -6.493 -0.338 1.00 96.44 96 ASP A O 1
ATOM 729 N N . ASP A 1 97 ? 6.976 -5.904 -1.161 1.00 94.88 97 ASP A N 1
ATOM 730 C CA . ASP A 1 97 ? 7.701 -6.099 0.093 1.00 94.88 97 ASP A CA 1
ATOM 731 C C . ASP A 1 97 ? 7.114 -5.229 1.215 1.00 94.88 97 ASP A C 1
ATOM 733 O O . ASP A 1 97 ? 6.838 -5.718 2.306 1.00 94.88 97 ASP A O 1
ATOM 737 N N . GLN A 1 98 ? 6.857 -3.941 0.981 1.00 94.19 98 GLN A N 1
ATOM 738 C CA . GLN A 1 98 ? 6.287 -3.064 2.013 1.00 94.19 98 GLN A CA 1
ATOM 739 C C . GLN A 1 98 ? 4.884 -3.482 2.471 1.00 94.19 98 GLN A C 1
ATOM 741 O O . GLN A 1 98 ? 4.529 -3.258 3.629 1.00 94.19 98 GLN A O 1
ATOM 746 N N . VAL A 1 99 ? 4.071 -4.064 1.592 1.00 93.31 99 VAL A N 1
ATOM 747 C CA . VAL A 1 99 ? 2.706 -4.490 1.921 1.00 93.31 99 VAL A CA 1
ATOM 748 C C . VAL A 1 99 ? 2.709 -5.870 2.577 1.00 93.31 99 VAL A C 1
ATOM 750 O O . VAL A 1 99 ? 2.068 -6.049 3.617 1.00 93.31 99 VAL A O 1
ATOM 753 N N . ASN A 1 100 ? 3.453 -6.814 1.999 1.00 91.94 100 ASN A N 1
ATOM 754 C CA . ASN A 1 100 ? 3.376 -8.242 2.300 1.00 91.94 100 ASN A CA 1
ATOM 755 C C . ASN A 1 100 ? 4.495 -8.757 3.215 1.00 91.94 100 ASN A C 1
ATOM 757 O O . ASN A 1 100 ? 4.462 -9.926 3.606 1.00 91.94 100 ASN A O 1
ATOM 761 N N . ASN A 1 101 ? 5.468 -7.924 3.608 1.00 91.06 101 ASN A N 1
ATOM 762 C CA . ASN A 1 101 ? 6.495 -8.335 4.564 1.00 91.06 101 ASN A CA 1
ATOM 763 C C . ASN A 1 101 ? 5.856 -8.816 5.876 1.00 91.06 101 ASN A C 1
ATOM 765 O O . ASN A 1 101 ? 5.148 -8.081 6.565 1.00 91.06 101 ASN A O 1
ATOM 769 N N . THR A 1 102 ? 6.162 -10.055 6.252 1.00 87.88 102 THR A N 1
ATOM 770 C CA . THR A 1 102 ? 5.552 -10.755 7.391 1.00 87.88 102 THR A CA 1
ATOM 771 C C . THR A 1 102 ? 5.968 -10.217 8.761 1.00 87.88 102 THR A C 1
ATOM 773 O O . THR A 1 102 ? 5.464 -10.694 9.772 1.00 87.88 102 THR A O 1
ATOM 776 N N . SER A 1 103 ? 6.909 -9.273 8.817 1.00 88.56 103 SER A N 1
ATOM 777 C CA . SER A 1 103 ? 7.400 -8.640 10.046 1.00 88.56 103 SER A CA 1
ATOM 778 C C . SER A 1 103 ? 6.985 -7.168 10.133 1.00 88.56 103 SER A C 1
ATOM 780 O O . SER A 1 103 ? 6.529 -6.706 11.178 1.00 88.56 103 SER A O 1
ATOM 782 N N . THR A 1 104 ? 7.076 -6.424 9.028 1.00 88.00 104 THR A N 1
ATOM 783 C CA . THR A 1 104 ? 6.903 -4.957 9.021 1.00 88.00 104 THR A CA 1
ATOM 784 C C . THR A 1 104 ? 5.778 -4.443 8.121 1.00 88.00 104 THR A C 1
ATOM 786 O O . THR A 1 104 ? 5.518 -3.235 8.125 1.00 88.00 104 THR A O 1
ATOM 789 N N . GLY A 1 105 ? 5.138 -5.322 7.346 1.00 89.81 105 GLY A N 1
ATOM 790 C CA . GLY A 1 105 ? 4.125 -4.955 6.363 1.00 89.81 105 GLY A CA 1
ATOM 791 C C . GLY A 1 105 ? 2.786 -4.538 6.968 1.00 89.81 105 GLY A C 1
ATOM 792 O O . GLY A 1 105 ? 2.574 -4.563 8.181 1.00 89.81 105 GLY A O 1
ATOM 793 N N . LEU A 1 106 ? 1.835 -4.150 6.117 1.00 85.25 106 LEU A N 1
ATOM 794 C CA . LEU A 1 106 ? 0.516 -3.698 6.578 1.00 85.25 106 LEU A CA 1
ATOM 795 C C . LEU A 1 106 ? -0.231 -4.800 7.350 1.00 85.25 106 LEU A C 1
ATOM 797 O O . LEU A 1 106 ? -0.896 -4.510 8.344 1.00 85.25 106 LEU A O 1
ATOM 801 N N . VAL A 1 107 ? -0.043 -6.058 6.937 1.00 78.19 107 VAL A N 1
ATOM 802 C CA . VAL A 1 107 ? -0.571 -7.260 7.605 1.00 78.19 107 VAL A CA 1
ATOM 803 C C . VAL A 1 107 ? -0.155 -7.350 9.077 1.00 78.19 107 VAL A C 1
ATOM 805 O O . VAL A 1 107 ? -0.921 -7.865 9.887 1.00 78.19 107 VAL A O 1
ATOM 808 N N . THR A 1 108 ? 1.021 -6.840 9.458 1.00 78.69 108 THR A N 1
ATOM 809 C CA . THR A 1 108 ? 1.475 -6.896 10.857 1.00 78.69 108 THR A CA 1
ATOM 810 C C . THR A 1 108 ? 1.014 -5.704 11.692 1.00 78.69 108 THR A C 1
ATOM 812 O O . THR A 1 108 ? 0.957 -5.817 12.912 1.00 78.69 108 THR A O 1
ATOM 815 N N . LYS A 1 109 ? 0.646 -4.576 11.065 1.00 72.25 109 LYS A N 1
ATOM 816 C CA . LYS A 1 109 ? 0.188 -3.357 11.765 1.00 72.25 109 LYS A CA 1
ATOM 817 C C . LYS A 1 109 ? -1.269 -3.401 12.218 1.00 72.25 109 LYS A C 1
ATOM 819 O O . LYS A 1 109 ? -1.623 -2.712 13.168 1.00 72.25 109 LYS A O 1
ATOM 824 N N . VAL A 1 110 ? -2.106 -4.178 11.538 1.00 71.94 110 VAL A N 1
ATOM 825 C CA . VAL A 1 110 ? -3.449 -4.543 12.006 1.00 71.94 110 VAL A CA 1
ATOM 826 C C . VAL A 1 110 ? -3.437 -6.050 12.161 1.00 71.94 110 VAL A C 1
ATOM 828 O O . VAL A 1 110 ? -3.957 -6.781 11.320 1.00 71.94 110 VAL A O 1
ATOM 831 N N . SER A 1 111 ? -2.750 -6.534 13.195 1.00 76.88 111 SER A N 1
ATOM 832 C CA . SER A 1 111 ? -2.784 -7.963 13.456 1.00 76.88 111 SER A CA 1
ATOM 833 C C . SER A 1 111 ? -4.214 -8.342 13.852 1.00 76.88 111 SER A C 1
ATOM 835 O O . SER A 1 111 ? -4.871 -7.635 14.622 1.00 76.88 111 SER A O 1
ATOM 837 N N . GLN A 1 112 ? -4.711 -9.469 13.336 1.00 82.81 112 GLN A N 1
ATOM 838 C CA . GLN A 1 112 ? -5.997 -10.028 13.769 1.00 82.81 112 GLN A CA 1
ATOM 839 C C . GLN A 1 112 ? -6.043 -10.160 15.304 1.00 82.81 112 GLN A C 1
ATOM 841 O O . GLN A 1 112 ? -7.083 -9.949 15.910 1.00 82.81 112 GLN A O 1
ATOM 846 N N . VAL A 1 113 ? -4.886 -10.400 15.933 1.00 85.62 113 VAL A N 1
ATOM 847 C CA . VAL A 1 113 ? -4.716 -10.486 17.388 1.00 85.62 113 VAL A CA 1
ATOM 848 C C . VAL A 1 113 ? -5.045 -9.170 18.095 1.00 85.62 113 VAL A C 1
ATOM 850 O O . VAL A 1 113 ? -5.743 -9.197 19.105 1.00 85.62 113 VAL A O 1
ATOM 853 N N . ASP A 1 114 ? -4.578 -8.024 17.592 1.00 88.31 114 ASP A N 1
ATOM 854 C CA . ASP A 1 114 ? -4.871 -6.724 18.211 1.00 88.31 114 ASP A CA 1
ATOM 855 C C . ASP A 1 114 ? -6.361 -6.390 18.104 1.00 88.31 114 ASP A C 1
ATOM 857 O O . ASP A 1 114 ? -6.968 -5.922 19.072 1.00 88.31 114 ASP A O 1
ATOM 861 N N . PHE A 1 115 ? -6.966 -6.681 16.947 1.00 90.44 115 PHE A N 1
ATOM 862 C CA . PHE A 1 115 ? -8.400 -6.496 16.741 1.00 90.44 115 PHE A CA 1
ATOM 863 C C . PHE A 1 115 ? -9.223 -7.420 17.642 1.00 90.44 115 PHE A C 1
ATOM 865 O O . PHE A 1 115 ? -10.137 -6.953 18.319 1.00 90.44 115 PHE A O 1
ATOM 872 N N . ASP A 1 116 ? -8.872 -8.704 17.710 1.00 91.88 116 ASP A N 1
ATOM 873 C CA . ASP A 1 116 ? -9.541 -9.682 18.568 1.00 91.88 116 ASP A CA 1
ATOM 874 C C . ASP A 1 116 ? -9.383 -9.317 20.049 1.00 91.88 116 ASP A C 1
ATOM 876 O O . ASP A 1 116 ? -10.340 -9.405 20.815 1.00 91.88 116 ASP A O 1
ATOM 880 N N . SER A 1 117 ? -8.201 -8.844 20.458 1.00 93.19 117 SER A N 1
ATOM 881 C CA . SER A 1 117 ? -7.935 -8.371 21.820 1.00 93.19 117 SER A CA 1
ATOM 882 C C . SER A 1 117 ? -8.824 -7.183 22.185 1.00 93.19 117 SER A C 1
ATOM 884 O O . SER A 1 117 ? -9.485 -7.206 23.227 1.00 93.19 117 SER A O 1
ATOM 886 N N . LEU A 1 118 ? -8.907 -6.168 21.316 1.00 93.69 118 LEU A N 1
ATOM 887 C CA . LEU A 1 118 ? -9.792 -5.022 21.524 1.00 93.69 118 LEU A CA 1
ATOM 888 C C . LEU A 1 118 ? -11.266 -5.445 21.525 1.00 93.69 118 LEU A C 1
ATOM 890 O O . LEU A 1 118 ? -12.026 -5.035 22.402 1.00 93.69 118 LEU A O 1
ATOM 894 N N . ASN A 1 119 ? -11.666 -6.294 20.577 1.00 94.50 119 ASN A N 1
ATOM 895 C CA . ASN A 1 119 ? -13.023 -6.813 20.489 1.00 94.50 119 ASN A CA 1
ATOM 896 C C . ASN A 1 119 ? -13.411 -7.569 21.764 1.00 94.50 119 ASN A C 1
ATOM 898 O O . ASN A 1 119 ? -14.498 -7.347 22.284 1.00 94.50 119 ASN A O 1
ATOM 902 N N . ASN A 1 120 ? -12.520 -8.392 22.317 1.00 94.62 120 ASN A N 1
ATOM 903 C CA . ASN A 1 120 ? -12.772 -9.111 23.562 1.00 94.62 120 ASN A CA 1
ATOM 904 C C . ASN A 1 120 ? -12.838 -8.158 24.766 1.00 94.62 120 ASN A C 1
ATOM 906 O O . ASN A 1 120 ? -13.741 -8.274 25.588 1.00 94.62 120 ASN A O 1
ATOM 910 N N . GLN A 1 121 ? -11.965 -7.148 24.852 1.00 94.50 121 GLN A N 1
ATOM 911 C CA . GLN A 1 121 ? -12.043 -6.146 25.927 1.00 94.50 121 GLN A CA 1
ATOM 912 C C . GLN A 1 121 ? -13.382 -5.393 25.956 1.00 94.50 121 GLN A C 1
ATOM 914 O O . GLN A 1 121 ? -13.836 -4.982 27.026 1.00 94.50 121 GLN A O 1
ATOM 919 N N . VAL A 1 122 ? -14.019 -5.204 24.800 1.00 94.12 122 VAL A N 1
ATOM 920 C CA . VAL A 1 122 ? -15.297 -4.491 24.697 1.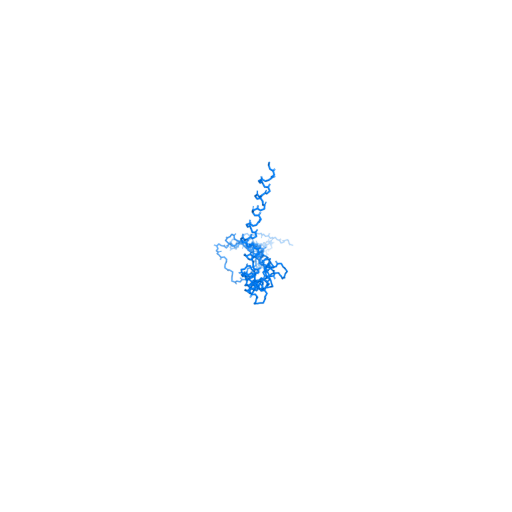00 94.12 122 VAL A CA 1
ATOM 921 C C . VAL A 1 122 ? -16.487 -5.444 24.815 1.00 94.12 122 VAL A C 1
ATOM 923 O O . VAL A 1 122 ? -17.376 -5.205 25.632 1.00 94.12 122 VAL A O 1
ATOM 926 N N . ASN A 1 123 ? -16.489 -6.516 24.023 1.00 92.75 123 ASN A N 1
ATOM 927 C CA . ASN A 1 123 ? -17.663 -7.337 23.724 1.00 92.75 123 ASN A CA 1
ATOM 928 C C . ASN A 1 123 ? -17.635 -8.735 24.356 1.00 92.75 123 ASN A C 1
ATOM 930 O O . ASN A 1 123 ? -18.627 -9.454 24.226 1.00 92.75 123 ASN A O 1
ATOM 934 N N . ASP A 1 124 ? -16.543 -9.157 25.006 1.00 93.38 124 ASP A N 1
ATOM 935 C CA . ASP A 1 124 ? -16.511 -10.483 25.626 1.00 93.38 124 ASP A CA 1
ATOM 936 C C . ASP A 1 124 ? -17.612 -10.604 26.687 1.00 93.38 124 ASP A C 1
ATOM 938 O O . ASP A 1 124 ? -17.722 -9.794 27.608 1.00 93.38 124 ASP A O 1
ATOM 942 N N . SER A 1 125 ? -18.429 -11.648 26.557 1.00 90.44 125 SER A N 1
ATOM 943 C CA . SER A 1 125 ? -19.616 -11.850 27.396 1.00 90.44 125 SER A CA 1
ATOM 944 C C . SER A 1 125 ? -19.315 -12.075 28.883 1.00 90.44 125 SER A C 1
ATOM 946 O O . SER A 1 125 ? -20.221 -11.966 29.706 1.00 90.44 125 SER A O 1
ATOM 948 N N . SER A 1 126 ? -18.063 -12.387 29.233 1.00 89.19 126 SER A N 1
ATOM 949 C CA . SER A 1 126 ? -17.635 -12.684 30.602 1.00 89.19 126 SER A CA 1
ATOM 950 C C . SER A 1 126 ? -16.691 -11.625 31.183 1.00 89.19 126 SER A C 1
ATOM 952 O O . SER A 1 126 ? -16.744 -11.335 32.377 1.00 89.19 126 SER A O 1
ATOM 954 N N . THR A 1 127 ? -15.868 -10.990 30.349 1.00 88.81 127 THR A N 1
ATOM 955 C CA . THR A 1 127 ? -14.771 -10.094 30.762 1.00 88.81 127 THR A CA 1
ATOM 956 C C . THR A 1 127 ? -14.813 -8.701 30.128 1.00 88.81 127 THR A C 1
ATOM 958 O O . THR A 1 127 ? -14.015 -7.837 30.513 1.00 88.81 127 THR A O 1
ATOM 961 N N . GLY A 1 128 ? -15.723 -8.470 29.178 1.00 91.88 128 GLY A N 1
ATOM 962 C CA . GLY A 1 128 ? -15.857 -7.209 28.458 1.00 91.88 128 GLY A CA 1
ATOM 963 C C . GLY A 1 128 ? -16.314 -6.043 29.340 1.00 91.88 128 GLY A C 1
ATOM 964 O O . GLY A 1 128 ? -16.691 -6.200 30.502 1.00 91.88 128 GLY A O 1
ATOM 965 N N . LEU A 1 129 ? -16.314 -4.831 28.784 1.00 88.38 129 LEU A N 1
ATOM 966 C CA . LEU A 1 129 ? -16.714 -3.601 29.488 1.00 88.38 129 LEU A CA 1
ATOM 967 C C . LEU A 1 129 ? -18.071 -3.716 30.201 1.00 88.38 129 LEU A C 1
ATOM 969 O O . LEU A 1 129 ? -18.209 -3.237 31.327 1.00 88.38 129 LEU A O 1
ATOM 973 N N . ALA A 1 130 ? -19.042 -4.390 29.581 1.00 79.25 130 ALA A N 1
ATOM 974 C CA . ALA A 1 130 ? -20.374 -4.590 30.148 1.00 79.25 130 ALA A CA 1
ATOM 975 C C . ALA A 1 130 ? -20.381 -5.443 31.432 1.00 79.25 130 ALA A C 1
ATOM 977 O O . ALA A 1 130 ? -21.299 -5.309 32.236 1.00 79.25 130 ALA A O 1
ATOM 978 N N . THR A 1 131 ? -19.373 -6.296 31.655 1.00 79.31 131 THR A N 1
ATOM 979 C CA . THR A 1 131 ? -19.285 -7.126 32.867 1.00 79.31 131 THR A CA 1
ATOM 980 C C . THR A 1 131 ? -18.491 -6.462 33.993 1.00 79.31 131 THR A C 1
ATOM 982 O O . THR A 1 131 ? -18.651 -6.840 35.151 1.00 79.31 131 THR A O 1
ATOM 985 N N . LYS A 1 132 ? -17.682 -5.433 33.693 1.00 73.31 132 LYS A N 1
ATOM 986 C CA . LYS A 1 132 ? -16.868 -4.700 34.685 1.00 73.31 132 LYS A CA 1
ATOM 987 C C . LYS A 1 132 ? -17.681 -3.809 35.629 1.00 73.31 132 LYS A C 1
ATOM 989 O O . LYS A 1 132 ? -17.208 -3.510 36.721 1.00 73.31 132 LYS A O 1
ATOM 994 N N . VAL A 1 133 ? -18.880 -3.391 35.229 1.00 73.25 133 VAL A N 1
ATOM 995 C CA . VAL A 1 133 ? -19.893 -2.845 36.141 1.00 73.25 133 VAL A CA 1
ATOM 996 C C . VAL A 1 133 ? -21.072 -3.791 36.071 1.00 73.25 133 VAL A C 1
ATOM 998 O O . VAL A 1 133 ? -21.979 -3.620 35.258 1.00 73.25 133 VAL A O 1
ATOM 1001 N N . SER A 1 134 ? -21.040 -4.837 36.892 1.00 75.06 134 SER A N 1
ATOM 1002 C CA . SER A 1 134 ? -22.198 -5.710 36.983 1.00 75.06 134 SER A CA 1
ATOM 1003 C C . SER A 1 134 ? -23.376 -4.900 37.542 1.00 75.06 134 SER A C 1
ATOM 1005 O O . SER A 1 134 ? -23.223 -4.106 38.477 1.00 75.06 134 SER A O 1
ATOM 1007 N N . GLN A 1 135 ? -24.579 -5.097 36.993 1.00 80.50 135 GLN A N 1
ATOM 1008 C CA . GLN A 1 135 ? -25.793 -4.484 37.545 1.00 80.50 135 GLN A CA 1
ATOM 1009 C C . GLN A 1 135 ? -25.949 -4.825 39.039 1.00 80.50 135 GLN A C 1
ATOM 1011 O O . GLN A 1 135 ? -26.482 -4.024 39.801 1.00 80.50 135 GLN A O 1
ATOM 1016 N N . SER A 1 136 ? -25.446 -5.986 39.476 1.00 84.00 136 SER A N 1
ATOM 1017 C CA . SER A 1 136 ? -25.390 -6.391 40.882 1.00 84.00 136 SER A CA 1
ATOM 1018 C C . SER A 1 136 ? -24.491 -5.507 41.741 1.00 84.00 136 SER A C 1
ATOM 1020 O O . SER A 1 136 ? -24.910 -5.158 42.843 1.00 84.00 136 SER A O 1
ATOM 1022 N N . ASP A 1 137 ? -23.308 -5.107 41.268 1.00 88.25 137 ASP A N 1
ATOM 1023 C CA . ASP A 1 137 ? -22.413 -4.228 42.032 1.00 88.25 137 ASP A CA 1
ATOM 1024 C C . ASP A 1 137 ? -23.019 -2.830 42.163 1.00 88.25 137 ASP A C 1
ATOM 1026 O O . ASP A 1 137 ? -23.064 -2.271 43.260 1.00 88.25 137 ASP A O 1
ATOM 1030 N N . PHE A 1 138 ? -23.578 -2.297 41.069 1.00 88.75 138 PHE A N 1
ATOM 1031 C CA . PHE A 1 138 ? -24.291 -1.018 41.094 1.00 88.75 138 PHE A CA 1
ATOM 1032 C C . PHE A 1 138 ? -25.503 -1.067 42.031 1.00 88.75 138 PHE A C 1
ATOM 1034 O O . PHE A 1 138 ? -25.675 -0.185 42.871 1.00 88.75 138 PHE A O 1
ATOM 1041 N N . ASN A 1 139 ? -26.324 -2.118 41.939 1.00 89.75 139 ASN A N 1
ATOM 1042 C CA . ASN A 1 139 ? -27.483 -2.294 42.812 1.00 89.75 139 ASN A CA 1
ATOM 1043 C C . ASN A 1 139 ? -27.074 -2.472 44.278 1.00 89.75 139 ASN A C 1
ATOM 1045 O O . ASN A 1 139 ? -27.760 -1.952 45.157 1.00 89.75 139 ASN A O 1
ATOM 1049 N N . SER A 1 140 ? -25.969 -3.171 44.549 1.00 92.38 140 SER A N 1
ATOM 1050 C CA . SER A 1 140 ? -25.443 -3.359 45.905 1.00 92.38 140 SER A CA 1
ATOM 1051 C C . SER A 1 140 ? -24.970 -2.037 46.495 1.00 92.38 140 SER A C 1
ATOM 1053 O O . SER A 1 140 ? -25.371 -1.699 47.606 1.00 92.38 140 SER A O 1
ATOM 1055 N N . LEU A 1 141 ? -24.204 -1.242 45.739 1.00 92.06 141 LEU A N 1
ATOM 1056 C CA . LEU A 1 141 ? -23.779 0.092 46.165 1.00 92.06 141 LEU A CA 1
ATOM 1057 C C . LEU A 1 141 ? -24.980 1.023 46.370 1.00 92.06 141 LEU A C 1
ATOM 1059 O O . LEU A 1 141 ? -25.076 1.693 47.396 1.00 92.06 141 LEU A O 1
ATOM 1063 N N . ASN A 1 142 ? -25.924 1.039 45.426 1.00 92.56 142 ASN A N 1
ATOM 1064 C CA . ASN A 1 142 ? -27.133 1.850 45.524 1.00 92.56 142 ASN A CA 1
ATOM 1065 C C . ASN A 1 142 ? -27.978 1.466 46.746 1.00 92.56 142 ASN A C 1
ATOM 1067 O O . ASN A 1 142 ? -28.492 2.345 47.435 1.00 92.56 142 ASN A O 1
ATOM 1071 N N . SER A 1 143 ? -28.094 0.168 47.032 1.00 92.06 143 SER A N 1
ATOM 1072 C CA . SER A 1 143 ? -28.782 -0.327 48.225 1.00 92.06 143 SER A CA 1
ATOM 1073 C C . SER A 1 143 ? -28.028 0.075 49.485 1.00 92.06 143 SER A C 1
ATOM 1075 O O . SER A 1 143 ? -28.637 0.592 50.403 1.00 92.06 143 SER A O 1
ATOM 1077 N N . GLN A 1 144 ? -26.702 -0.065 49.519 1.00 92.50 144 GLN A N 1
ATOM 1078 C CA . GLN A 1 144 ? -25.896 0.315 50.678 1.00 92.50 144 GLN A CA 1
ATOM 1079 C C . GLN A 1 144 ? -25.968 1.818 50.984 1.00 92.50 144 GLN A C 1
ATOM 1081 O O . GLN A 1 144 ? -26.011 2.203 52.148 1.00 92.50 144 GLN A O 1
ATOM 1086 N N . VAL A 1 145 ? -25.987 2.677 49.963 1.00 92.62 145 VAL A N 1
ATOM 1087 C CA . VAL A 1 145 ? -26.093 4.134 50.142 1.00 92.62 145 VAL A CA 1
ATOM 1088 C C . VAL A 1 145 ? -27.489 4.538 50.620 1.00 92.62 145 VAL A C 1
ATOM 1090 O O . VAL A 1 145 ? -27.598 5.388 51.506 1.00 92.62 145 VAL A O 1
ATOM 1093 N N . ASN A 1 146 ? -28.536 3.924 50.060 1.00 89.81 146 ASN A N 1
ATOM 1094 C CA . ASN A 1 146 ? -29.931 4.316 50.279 1.00 89.81 146 ASN A CA 1
ATOM 1095 C C . ASN A 1 146 ? -30.687 3.442 51.294 1.00 89.81 146 ASN A C 1
ATOM 1097 O O . ASN A 1 146 ? -31.880 3.664 51.504 1.00 89.81 146 ASN A O 1
ATOM 1101 N N . ASP A 1 147 ? -30.039 2.455 51.915 1.00 90.50 147 ASP A N 1
ATOM 1102 C CA . ASP A 1 147 ? -30.668 1.611 52.928 1.00 90.50 147 ASP A CA 1
ATOM 1103 C C . ASP A 1 147 ? -31.169 2.473 54.094 1.00 90.50 147 ASP A C 1
ATOM 1105 O O . ASP A 1 147 ? -30.427 3.263 54.679 1.00 90.50 147 ASP A O 1
ATOM 1109 N N . VAL A 1 148 ? -32.446 2.321 54.439 1.00 84.94 148 VAL A N 1
ATOM 1110 C CA . VAL A 1 148 ? -33.123 3.186 55.419 1.00 84.94 148 VAL A CA 1
ATOM 1111 C C . VAL A 1 148 ? -32.540 3.027 56.825 1.00 84.94 148 VAL A C 1
ATOM 1113 O O . VAL A 1 148 ? -32.584 3.965 57.619 1.00 84.94 148 VAL A O 1
ATOM 1116 N N . ASN A 1 149 ? -31.9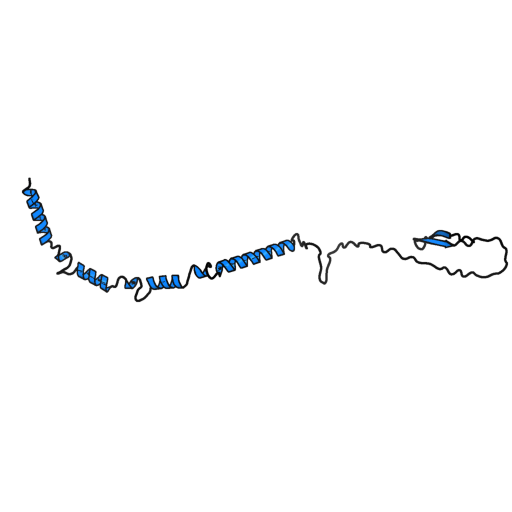66 1.864 57.134 1.00 84.81 149 ASN A N 1
ATOM 1117 C CA . ASN A 1 149 ? -31.456 1.558 58.466 1.00 84.81 149 ASN A CA 1
ATOM 1118 C C . ASN A 1 149 ? -29.945 1.798 58.573 1.00 84.81 149 ASN A C 1
ATOM 1120 O O . ASN A 1 149 ? -29.453 2.217 59.619 1.00 84.81 149 ASN A O 1
ATOM 1124 N N . THR A 1 150 ? -29.193 1.561 57.500 1.00 84.50 150 THR A N 1
ATOM 1125 C CA . THR A 1 150 ? -27.722 1.487 57.521 1.00 84.50 150 THR A CA 1
ATOM 1126 C C . THR A 1 150 ? -27.020 2.417 56.529 1.00 84.50 150 THR A C 1
ATOM 1128 O O . THR A 1 150 ? -25.793 2.560 56.605 1.00 84.50 150 THR A O 1
ATOM 1131 N N . GLY A 1 151 ? -27.774 3.052 55.630 1.00 87.12 151 GLY A N 1
ATOM 1132 C CA . GLY A 1 151 ? -27.266 3.938 54.592 1.00 87.12 151 GLY A CA 1
ATOM 1133 C C . GLY A 1 151 ? -26.836 5.312 55.093 1.00 87.12 151 GLY A C 1
ATOM 1134 O O . GLY A 1 151 ? -26.846 5.625 56.286 1.00 87.12 151 GLY A O 1
ATOM 1135 N N . LEU A 1 152 ? -26.416 6.167 54.160 1.00 81.94 152 LEU A N 1
ATOM 1136 C CA . LEU A 1 152 ? -25.799 7.453 54.495 1.00 81.94 152 LEU A CA 1
ATOM 1137 C C . LEU A 1 152 ? -26.763 8.360 55.276 1.00 81.94 152 LEU A C 1
ATOM 1139 O O . LEU A 1 152 ? -26.362 9.042 56.218 1.00 81.94 152 LEU A O 1
ATOM 1143 N N . THR A 1 153 ? -28.048 8.301 54.929 1.00 75.31 153 THR A N 1
ATOM 1144 C CA . THR A 1 153 ? -29.127 9.071 55.555 1.00 75.31 153 THR A CA 1
ATOM 1145 C C . THR A 1 153 ? -29.373 8.680 57.013 1.00 75.31 153 THR A C 1
ATOM 1147 O O . THR A 1 153 ? -29.755 9.536 57.807 1.00 75.31 153 THR A O 1
ATOM 1150 N N . SER A 1 154 ? -29.146 7.414 57.389 1.00 75.50 154 SER A N 1
ATOM 1151 C CA . SER A 1 154 ? -29.311 6.967 58.778 1.00 75.50 154 SER A CA 1
ATOM 1152 C C . SER A 1 154 ? -28.090 7.297 59.640 1.00 75.50 154 SER A C 1
ATOM 1154 O O . SER A 1 154 ? -28.239 7.585 60.825 1.00 75.50 154 SER A O 1
ATOM 1156 N N . LYS A 1 155 ? -26.888 7.323 59.044 1.00 71.75 155 LYS A N 1
ATOM 1157 C CA . LYS A 1 155 ? -25.631 7.682 59.726 1.00 71.75 155 LYS A CA 1
ATOM 1158 C C . LYS A 1 155 ? -25.409 9.186 59.876 1.00 71.75 155 LYS A C 1
ATOM 1160 O O . LYS A 1 155 ? -24.726 9.608 60.801 1.00 71.75 155 LYS A O 1
ATOM 1165 N N . ALA A 1 156 ? -25.961 9.987 58.971 1.00 70.31 156 ALA A N 1
ATOM 1166 C CA . ALA A 1 156 ? -25.993 11.442 59.066 1.00 70.31 156 ALA A CA 1
ATOM 1167 C C . ALA A 1 156 ? -27.396 11.899 59.484 1.00 70.31 156 ALA A C 1
ATOM 1169 O O . ALA A 1 156 ? -28.041 12.687 58.788 1.00 70.31 156 ALA A O 1
ATOM 1170 N N . SER A 1 157 ? -27.902 11.357 60.596 1.00 72.19 157 SER A N 1
ATOM 1171 C CA . SER A 1 157 ? -29.241 11.702 61.056 1.00 72.19 157 SER A CA 1
ATOM 1172 C C . SER A 1 157 ? -29.330 13.210 61.336 1.00 72.19 157 SER A C 1
ATOM 1174 O O . SER A 1 157 ? -28.388 13.832 61.839 1.00 72.19 157 SER A O 1
ATOM 1176 N N . ALA A 1 158 ? -30.480 13.822 61.037 1.00 72.38 158 ALA A N 1
ATOM 1177 C CA . ALA A 1 158 ? -30.721 15.233 61.356 1.00 72.38 158 ALA A CA 1
ATOM 1178 C C . ALA A 1 158 ? -30.515 15.526 62.857 1.00 72.38 158 ALA A C 1
ATOM 1180 O O . ALA A 1 158 ? -30.154 16.639 63.237 1.00 72.38 158 ALA A O 1
ATOM 1181 N N . THR A 1 159 ? -30.704 14.514 63.706 1.00 75.56 159 THR A N 1
ATOM 1182 C CA . THR A 1 159 ? -30.466 14.562 65.149 1.00 75.56 159 THR A CA 1
ATOM 1183 C C . THR A 1 159 ? -28.985 14.715 65.488 1.00 75.56 159 THR A C 1
ATOM 1185 O O . THR A 1 159 ? -28.641 15.580 66.295 1.00 75.56 159 THR A O 1
ATOM 1188 N N . ASP A 1 160 ? -28.104 13.937 64.860 1.00 80.00 160 ASP A N 1
ATOM 1189 C CA . ASP A 1 160 ? -26.657 14.025 65.093 1.00 80.00 160 ASP A CA 1
ATOM 1190 C C . ASP A 1 160 ? -26.104 15.354 64.565 1.00 80.00 160 ASP A C 1
ATOM 1192 O O . ASP A 1 160 ? -25.322 16.024 65.242 1.00 80.00 160 ASP A O 1
ATOM 1196 N N . LEU A 1 161 ? -26.594 15.803 63.402 1.00 79.88 161 LEU A N 1
ATOM 1197 C CA . LEU A 1 161 ? -26.223 17.096 62.820 1.00 79.88 161 LEU A CA 1
ATOM 1198 C C . LEU A 1 161 ? -26.659 18.278 63.702 1.00 79.88 161 LEU A C 1
ATOM 1200 O O . LEU A 1 161 ? -25.895 19.222 63.912 1.00 79.88 161 LEU A O 1
ATOM 1204 N N . ASN A 1 162 ? -27.878 18.223 64.248 1.00 81.06 162 ASN A N 1
ATOM 1205 C CA . ASN A 1 162 ? -28.387 19.240 65.169 1.00 81.06 162 ASN A CA 1
ATOM 1206 C C . ASN A 1 162 ? -27.646 19.219 66.509 1.00 81.06 162 ASN A C 1
ATOM 1208 O O . ASN A 1 162 ? -27.355 20.279 67.062 1.00 81.06 162 ASN A O 1
ATOM 1212 N N . SER A 1 163 ? -27.301 18.033 67.014 1.00 84.12 163 SER A N 1
ATOM 1213 C CA . SER A 1 163 ? -26.494 17.881 68.229 1.00 84.12 163 SER A CA 1
ATOM 1214 C C . SER A 1 163 ? -25.118 18.525 68.061 1.00 84.12 163 SER A C 1
ATOM 1216 O O . SER A 1 163 ? -24.711 19.318 68.909 1.00 84.12 163 SER A O 1
ATOM 1218 N N . LEU A 1 164 ? -24.444 18.273 66.934 1.00 82.81 164 LEU A N 1
ATOM 1219 C CA . LEU A 1 164 ? -23.158 18.893 66.612 1.00 82.81 164 LEU A CA 1
ATOM 1220 C C . LEU A 1 164 ? -23.277 20.418 66.471 1.00 82.81 164 LEU A C 1
ATOM 1222 O O . LEU A 1 164 ? -22.500 21.154 67.074 1.00 82.81 164 LEU A O 1
ATOM 1226 N N . LYS A 1 165 ? -24.283 20.909 65.734 1.00 82.56 165 LYS A N 1
ATOM 1227 C CA . LYS A 1 165 ? -24.537 22.349 65.562 1.00 82.56 165 LYS A CA 1
ATOM 1228 C C . LYS A 1 165 ? -24.726 23.064 66.901 1.00 82.56 165 LYS A C 1
ATOM 1230 O O . LYS A 1 165 ? -24.162 24.135 67.114 1.00 82.56 165 LYS A O 1
ATOM 1235 N N . ASN A 1 166 ? -25.488 22.460 67.809 1.00 80.00 166 ASN A N 1
ATOM 1236 C CA . ASN A 1 166 ? -25.743 23.023 69.132 1.00 80.00 166 ASN A CA 1
ATOM 1237 C C . ASN A 1 166 ? -24.490 23.000 70.017 1.00 80.00 166 ASN A C 1
ATOM 1239 O O . ASN A 1 166 ? -24.248 23.954 70.753 1.00 80.00 166 ASN A O 1
ATOM 1243 N N . GLN A 1 167 ? -23.654 21.961 69.917 1.00 82.88 167 GLN A N 1
ATOM 1244 C CA . GLN A 1 167 ? -22.346 21.948 70.577 1.00 82.88 167 GLN A CA 1
ATOM 1245 C C . GLN A 1 167 ? -21.436 23.068 70.055 1.00 82.88 167 GLN A C 1
ATOM 1247 O O . GLN A 1 167 ? -20.853 23.796 70.856 1.00 82.88 167 GLN A O 1
ATOM 1252 N N . THR A 1 168 ? -21.349 23.260 68.736 1.00 75.50 168 THR A N 1
ATOM 1253 C CA . THR A 1 168 ? -20.564 24.350 68.133 1.00 75.50 168 THR A CA 1
ATOM 1254 C C . THR A 1 168 ? -21.059 25.726 68.579 1.00 75.50 168 THR A C 1
ATOM 1256 O O . THR A 1 168 ? -20.249 26.563 68.974 1.00 75.50 168 THR A O 1
ATOM 1259 N N . TRP A 1 169 ? -22.376 25.955 68.584 1.00 72.12 169 TRP A N 1
ATOM 1260 C CA . TRP A 1 169 ? -22.947 27.219 69.055 1.00 72.12 169 TRP A CA 1
ATOM 1261 C C . TRP A 1 169 ? -22.658 27.490 70.530 1.00 72.12 169 TRP A C 1
ATOM 1263 O O . TRP A 1 169 ? -22.263 28.605 70.862 1.00 72.12 169 TRP A 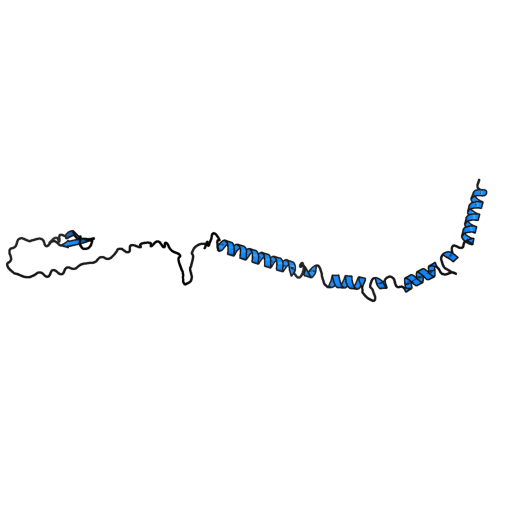O 1
ATOM 1273 N N . ASN A 1 170 ? -22.768 26.479 71.394 1.00 71.88 170 ASN A N 1
ATOM 1274 C CA . ASN A 1 170 ? -22.470 26.635 72.818 1.00 71.88 170 ASN A CA 1
ATOM 1275 C C . ASN A 1 170 ? -20.994 26.972 73.085 1.00 71.88 170 ASN A C 1
ATOM 1277 O O . ASN A 1 170 ? -20.687 27.684 74.038 1.00 71.88 170 ASN A O 1
ATOM 1281 N N . ILE A 1 171 ? -20.068 26.486 72.253 1.00 69.56 171 ILE A N 1
ATOM 1282 C CA . ILE A 1 171 ? -18.643 26.830 72.364 1.00 69.56 171 ILE A CA 1
ATOM 1283 C C . ILE A 1 171 ? -18.401 28.283 71.929 1.00 69.56 171 ILE A C 1
ATOM 1285 O O . ILE A 1 171 ? -17.637 28.994 72.575 1.00 69.56 171 ILE A O 1
ATOM 1289 N N . GLN A 1 172 ? -19.074 28.754 70.874 1.00 64.94 172 GLN A N 1
ATOM 1290 C CA . GLN A 1 172 ? -18.960 30.146 70.422 1.00 64.94 172 GLN A CA 1
ATOM 1291 C C . GLN A 1 172 ? -19.608 31.145 71.387 1.00 64.94 172 GLN A C 1
ATOM 1293 O O . GLN A 1 172 ? -19.112 32.260 71.517 1.00 64.94 172 GLN A O 1
ATOM 1298 N N . SER A 1 173 ? -20.697 30.766 72.064 1.00 64.12 173 SER A N 1
ATOM 1299 C CA . SER A 1 173 ? -21.386 31.647 73.013 1.00 64.12 173 SER A CA 1
ATOM 1300 C C . SER A 1 173 ? -20.702 31.733 74.378 1.00 64.12 173 SER A C 1
ATOM 1302 O O . SER A 1 173 ? -20.872 32.733 75.064 1.00 64.12 173 SER A O 1
ATOM 1304 N N . ASN A 1 174 ? -19.953 30.699 74.780 1.00 58.38 174 ASN A N 1
ATOM 1305 C CA . ASN A 1 174 ? -19.292 30.629 76.091 1.00 58.38 174 ASN A CA 1
ATOM 1306 C C . ASN A 1 174 ? -17.776 30.900 76.042 1.00 58.38 174 ASN A C 1
ATOM 1308 O O . ASN A 1 174 ? -17.120 30.844 77.079 1.00 58.38 174 ASN A O 1
ATOM 1312 N N . GLY A 1 175 ? -17.211 31.133 74.854 1.00 55.66 175 GLY A N 1
ATOM 1313 C CA . GLY A 1 175 ? -15.780 31.379 74.638 1.00 55.66 175 GLY A CA 1
ATOM 1314 C C . GLY A 1 175 ? -15.405 32.833 74.325 1.00 55.66 175 GLY A C 1
ATOM 1315 O O . GLY A 1 175 ? -14.274 33.061 73.897 1.00 55.66 175 GLY A O 1
ATOM 1316 N N . GLY A 1 176 ? -16.332 33.786 74.484 1.00 46.16 176 GLY A N 1
ATOM 1317 C CA . GLY A 1 176 ? -16.115 35.232 74.322 1.00 46.16 176 GLY A CA 1
ATOM 1318 C C . GLY A 1 176 ? -16.246 35.990 75.634 1.00 46.16 176 GLY A C 1
ATOM 1319 O O . GLY A 1 176 ? -17.035 35.533 76.491 1.00 46.16 176 GLY A O 1
#

Secondary structure (DSSP, 8-state):
-PPEEEEEEETTTTEEEEEEE------------------------------PPP--S----SS----SS--EETTEEHHHHHHHHHHHHHHHHHHHHHHH-TTTSHHHHT-HHHHHHHHHHHH-TTTSHHHHS-HHHHHHHHHHHH-TTTSHHHHT-HHHHHHHHHHHHHHHHH--